Protein AF-A0A0H3JXG8-F1 (afdb_monomer_lite)

Secondary structure (DSSP, 8-state):
-HHHHHHHHHT---------GGGGG----EEEEETTEEEEEEEEHHHHHHHHHHHHHHHHTTTSTTTTT---HHIIIIIHHHHHHHHHHSS-BTTB-HHHHHHHHHHHHHS--PPTTS-----------S---------------

pLDDT: mean 72.8, std 10.94, range [48.81, 91.0]

Structure (mmCIF, N/CA/C/O backbone):
data_AF-A0A0H3JXG8-F1
#
_entry.id   AF-A0A0H3JXG8-F1
#
loop_
_atom_site.group_PDB
_atom_site.id
_atom_site.type_symbol
_atom_site.label_atom_id
_atom_site.label_alt_id
_atom_site.label_comp_id
_atom_site.label_asym_id
_atom_site.label_entity_id
_atom_site.label_seq_id
_atom_site.pdbx_PDB_ins_code
_atom_site.Cartn_x
_atom_site.Cartn_y
_atom_site.Cartn_z
_atom_site.occupancy
_atom_site.B_iso_or_equiv
_atom_site.auth_seq_id
_atom_site.auth_comp_id
_atom_site.auth_asym_id
_atom_site.auth_atom_id
_atom_site.pdbx_PDB_model_num
ATOM 1 N N . MET A 1 1 ? -12.537 29.861 50.019 1.00 61.34 1 MET A N 1
ATOM 2 C CA . MET A 1 1 ? -12.163 28.582 49.365 1.00 61.34 1 MET A CA 1
ATOM 3 C C . MET A 1 1 ? -12.744 28.440 47.953 1.00 61.34 1 MET A C 1
ATOM 5 O O . MET A 1 1 ? -11.987 28.171 47.033 1.00 61.34 1 MET A O 1
ATOM 9 N N . ILE A 1 2 ? -14.046 28.687 47.745 1.00 70.44 2 ILE A N 1
ATOM 10 C CA . ILE A 1 2 ? -14.708 28.584 46.423 1.00 70.44 2 ILE A CA 1
ATOM 11 C C . ILE A 1 2 ? -14.165 29.603 45.404 1.00 70.44 2 ILE A C 1
ATOM 13 O O . ILE A 1 2 ? -13.910 29.253 44.258 1.00 70.44 2 ILE A O 1
ATOM 17 N N . VAL A 1 3 ? -13.894 30.841 45.830 1.00 70.69 3 VAL A N 1
ATOM 18 C CA . VAL A 1 3 ? -13.321 31.890 44.961 1.00 70.69 3 VAL A CA 1
ATOM 19 C C . VAL A 1 3 ? -11.897 31.546 44.506 1.00 70.69 3 VAL A C 1
ATOM 21 O O . VAL A 1 3 ? -11.563 31.740 43.344 1.00 70.69 3 VAL A O 1
ATOM 24 N N . LEU A 1 4 ? -11.084 30.940 45.381 1.00 67.69 4 LEU A N 1
ATOM 25 C CA . LEU A 1 4 ? -9.741 30.454 45.040 1.00 67.69 4 LEU A CA 1
ATOM 26 C C . LEU A 1 4 ? -9.805 29.296 44.032 1.00 67.69 4 LEU A C 1
ATOM 28 O O . LEU A 1 4 ? -9.002 29.228 43.108 1.00 67.69 4 LEU A O 1
ATOM 32 N N . PHE A 1 5 ? -10.799 28.414 44.171 1.00 65.62 5 PHE A N 1
ATOM 33 C CA . PHE A 1 5 ? -11.031 27.312 43.240 1.00 65.62 5 PHE A CA 1
ATOM 34 C C . PHE A 1 5 ? -11.514 27.802 41.863 1.00 65.62 5 PHE A C 1
ATOM 36 O O . PHE A 1 5 ? -11.081 27.287 40.834 1.00 65.62 5 PHE A O 1
ATOM 43 N N . LEU A 1 6 ? -12.358 28.839 41.823 1.00 65.56 6 LEU A N 1
ATOM 44 C CA . LEU A 1 6 ? -12.782 29.486 40.577 1.00 65.56 6 LEU A CA 1
ATOM 45 C C . LEU A 1 6 ? -11.635 30.263 39.909 1.00 65.56 6 LEU A C 1
ATOM 47 O O . LEU A 1 6 ? -11.508 30.212 38.686 1.00 65.56 6 LEU A O 1
ATOM 51 N N . PHE A 1 7 ? -10.762 30.903 40.692 1.00 64.69 7 PHE A N 1
ATOM 52 C CA . PHE A 1 7 ? -9.556 31.578 40.200 1.00 64.69 7 PHE A CA 1
ATOM 53 C C . PHE A 1 7 ? -8.534 30.585 39.619 1.00 64.69 7 PHE A C 1
ATOM 55 O O . PHE A 1 7 ? -8.048 30.778 38.506 1.00 64.69 7 PHE A O 1
ATOM 62 N N . LEU A 1 8 ? -8.296 29.457 40.298 1.00 63.09 8 LEU A N 1
ATOM 63 C CA . LEU A 1 8 ? -7.461 28.362 39.780 1.00 63.09 8 LEU A CA 1
ATOM 64 C C . LEU A 1 8 ? -8.058 27.697 38.530 1.00 63.09 8 LEU A C 1
ATOM 66 O O . LEU A 1 8 ? -7.321 27.210 37.675 1.00 63.09 8 LEU A O 1
ATOM 70 N N . ARG A 1 9 ? -9.389 27.689 38.388 1.00 60.94 9 ARG A N 1
ATOM 71 C CA . ARG A 1 9 ? -10.067 27.178 37.188 1.00 60.94 9 ARG A CA 1
ATOM 72 C C . ARG A 1 9 ? -9.957 28.139 35.997 1.00 60.94 9 ARG A C 1
ATOM 74 O O . ARG A 1 9 ? -9.871 27.665 34.867 1.00 60.94 9 ARG A O 1
ATOM 81 N N . LYS A 1 10 ? -9.930 29.455 36.236 1.00 55.66 10 LYS A N 1
ATOM 82 C CA . LYS A 1 10 ? -9.810 30.500 35.201 1.00 55.66 10 LYS A CA 1
ATOM 83 C C . LYS A 1 10 ? -8.439 30.495 34.504 1.00 55.66 10 LYS A C 1
ATOM 85 O O . LYS A 1 10 ? -8.352 30.920 33.366 1.00 55.66 10 LYS A O 1
ATOM 90 N N . GLY A 1 11 ? -7.393 29.972 35.148 1.00 55.03 11 GLY A N 1
ATOM 91 C CA . GLY A 1 11 ? -6.043 29.871 34.572 1.00 55.03 11 GLY A CA 1
ATOM 92 C C . GLY A 1 11 ? -5.801 28.666 33.653 1.00 55.03 11 GLY A C 1
ATOM 93 O O . GLY A 1 11 ? -4.700 28.525 33.125 1.00 55.03 11 GLY A O 1
ATOM 94 N N . ARG A 1 12 ? -6.789 27.783 33.446 1.00 53.19 12 ARG A N 1
ATOM 95 C CA . ARG A 1 12 ? -6.689 26.677 32.477 1.00 53.19 12 ARG A CA 1
ATOM 96 C C . ARG A 1 12 ? -7.159 27.147 31.100 1.00 53.19 12 ARG A C 1
ATOM 98 O O . ARG A 1 12 ? -8.090 26.586 30.535 1.00 53.19 12 ARG A O 1
ATOM 105 N N . GLU A 1 13 ? -6.537 28.214 30.617 1.00 59.56 13 GLU A N 1
ATOM 106 C CA . GLU A 1 13 ? -6.704 28.693 29.250 1.00 59.56 13 GLU A CA 1
ATOM 107 C C . GLU A 1 13 ? -6.212 27.614 28.279 1.00 59.56 13 GLU A C 1
ATOM 109 O O . GLU A 1 13 ? -5.178 26.964 28.477 1.00 59.56 13 GLU A O 1
ATOM 114 N N . ASP A 1 14 ? -7.021 27.388 27.257 1.00 65.12 14 ASP A N 1
ATOM 115 C CA . ASP A 1 14 ? -6.919 26.286 26.322 1.00 65.12 14 ASP A CA 1
ATOM 116 C C . ASP A 1 14 ? -5.561 26.281 25.611 1.00 65.12 14 ASP A C 1
ATOM 118 O O . ASP A 1 14 ? -5.199 27.227 24.907 1.00 65.12 14 ASP A O 1
ATOM 122 N N . MET A 1 15 ? -4.805 25.185 25.737 1.00 66.12 15 MET A N 1
ATOM 123 C CA . MET A 1 15 ? -3.636 24.941 24.892 1.00 66.12 15 MET A CA 1
ATOM 124 C C . MET A 1 15 ? -4.074 24.940 23.422 1.00 66.12 15 MET A C 1
ATOM 126 O O . MET A 1 15 ? -4.538 23.922 22.894 1.00 66.12 15 MET A O 1
ATOM 130 N N . LYS A 1 16 ? -3.906 26.074 22.737 1.00 66.06 16 LYS A N 1
ATOM 131 C CA . LYS A 1 16 ? -4.122 26.184 21.294 1.00 66.06 16 LYS A CA 1
ATOM 132 C C . LYS A 1 16 ? -3.093 25.297 20.600 1.00 66.06 16 LYS A C 1
ATOM 134 O O . LYS A 1 16 ? -1.928 25.661 20.461 1.00 66.06 16 LYS A O 1
ATOM 139 N N . LYS A 1 17 ? -3.515 24.098 20.191 1.00 65.94 17 LYS A N 1
ATOM 140 C CA . LYS A 1 17 ? -2.686 23.183 19.399 1.00 65.94 17 LYS A CA 1
ATOM 141 C C . LYS A 1 17 ? -2.306 23.879 18.094 1.00 65.94 17 LYS A C 1
ATOM 143 O O . LYS A 1 17 ? -3.129 23.985 17.186 1.00 65.94 17 LYS A O 1
ATOM 148 N N . ILE A 1 18 ? -1.060 24.331 17.994 1.00 71.38 18 ILE A N 1
ATOM 149 C CA . ILE A 1 18 ? -0.486 24.800 16.734 1.00 71.38 18 ILE A CA 1
ATOM 150 C C . ILE A 1 18 ? -0.506 23.605 15.779 1.00 71.38 18 ILE A C 1
ATOM 152 O O . ILE A 1 18 ? 0.069 22.553 16.075 1.00 71.38 18 ILE A O 1
ATOM 156 N N . ARG A 1 19 ? -1.221 23.724 14.654 1.00 68.62 19 ARG A N 1
ATOM 157 C CA . ARG A 1 19 ? -1.237 22.665 13.642 1.00 68.62 19 ARG A CA 1
ATOM 158 C C . ARG A 1 19 ? 0.163 22.561 13.046 1.00 68.62 19 ARG A C 1
ATOM 160 O O . ARG A 1 19 ? 0.619 23.456 12.346 1.00 68.62 19 ARG A O 1
ATOM 167 N N . SER A 1 20 ? 0.854 21.470 13.357 1.00 64.19 20 SER A N 1
ATOM 168 C CA . SER A 1 20 ? 2.149 21.158 12.768 1.00 64.19 20 SER A CA 1
ATOM 169 C C . SER A 1 20 ? 1.928 20.696 11.326 1.00 64.19 20 SER A C 1
ATOM 171 O O . SER A 1 20 ? 1.452 19.589 11.077 1.00 64.19 20 SER A O 1
ATOM 173 N N . TYR A 1 21 ? 2.236 21.567 10.366 1.00 60.84 21 TYR A N 1
ATOM 174 C CA . TYR A 1 21 ? 2.114 21.287 8.931 1.00 60.84 21 TYR A CA 1
ATOM 175 C C . TYR A 1 21 ? 3.318 20.518 8.361 1.00 60.84 21 TYR A C 1
ATOM 177 O O . TYR A 1 21 ? 3.473 20.404 7.148 1.00 60.84 21 TYR A O 1
ATOM 185 N N . THR A 1 22 ? 4.158 19.929 9.216 1.00 63.91 22 THR A N 1
ATOM 186 C CA . THR A 1 22 ? 5.355 19.165 8.825 1.00 63.91 22 THR A CA 1
ATOM 187 C C . THR A 1 22 ? 5.033 17.986 7.892 1.00 63.91 22 THR A C 1
ATOM 189 O O . THR A 1 22 ? 5.882 17.553 7.121 1.00 63.91 22 THR A O 1
ATOM 192 N N . SER A 1 23 ? 3.781 17.511 7.881 1.00 59.41 23 SER A N 1
ATOM 193 C CA . SER A 1 23 ? 3.284 16.502 6.934 1.00 59.41 23 SER A CA 1
ATOM 194 C C . SER A 1 23 ? 3.323 16.945 5.463 1.00 59.41 23 SER A C 1
ATOM 196 O O . SER A 1 23 ? 3.361 16.074 4.596 1.00 59.41 23 SER A O 1
ATOM 198 N N . ILE A 1 24 ? 3.299 18.249 5.165 1.00 63.44 24 ILE A N 1
ATOM 199 C CA . ILE A 1 24 ? 3.316 18.773 3.785 1.00 63.44 24 ILE A CA 1
ATOM 200 C C . ILE A 1 24 ? 4.674 18.501 3.121 1.00 63.44 24 ILE A C 1
ATOM 202 O O . ILE A 1 24 ? 4.742 18.207 1.933 1.00 63.44 24 ILE A O 1
ATOM 206 N N . TRP A 1 25 ? 5.748 18.493 3.914 1.00 56.66 25 TRP A N 1
ATOM 207 C CA . TRP A 1 25 ? 7.117 18.231 3.461 1.00 56.66 25 TRP A CA 1
ATOM 208 C C . TRP A 1 25 ? 7.479 16.739 3.431 1.00 56.66 25 TRP A C 1
ATOM 210 O O . TRP A 1 25 ? 8.607 16.377 3.100 1.00 56.66 25 TRP A O 1
ATOM 220 N N . SER A 1 26 ? 6.533 15.847 3.752 1.00 65.00 26 SER A N 1
ATOM 221 C CA . SER A 1 26 ? 6.717 14.394 3.651 1.00 65.00 26 SER A CA 1
ATOM 222 C C . SER A 1 26 ? 6.570 13.932 2.196 1.00 65.00 26 SER A C 1
ATOM 224 O O . SER A 1 26 ? 5.621 13.224 1.837 1.00 65.00 26 SER A O 1
ATOM 226 N N . VAL A 1 27 ? 7.520 14.355 1.361 1.00 65.50 27 VAL A N 1
ATOM 227 C CA . VAL A 1 27 ? 7.648 13.921 -0.032 1.00 65.50 27 VAL A CA 1
ATOM 228 C C . VAL A 1 27 ? 8.119 12.468 -0.045 1.00 65.50 27 VAL A C 1
ATOM 230 O O . VAL A 1 27 ? 9.048 12.093 0.676 1.00 65.50 27 VAL A O 1
ATOM 233 N N . GLU A 1 28 ? 7.450 11.630 -0.833 1.00 67.62 28 GLU A N 1
ATOM 234 C CA . GLU A 1 28 ? 7.881 10.247 -1.024 1.00 67.62 28 GLU A CA 1
ATOM 235 C C . GLU A 1 28 ? 9.250 10.228 -1.706 1.00 67.62 28 GLU A C 1
ATOM 237 O O . GLU A 1 28 ? 9.505 10.980 -2.645 1.00 67.62 28 GLU A O 1
ATOM 242 N N . LYS A 1 29 ? 10.162 9.391 -1.206 1.00 70.56 29 LYS A N 1
ATOM 243 C CA . LYS A 1 29 ? 11.492 9.265 -1.799 1.00 70.56 29 LYS A CA 1
ATOM 244 C C . LYS A 1 29 ? 11.355 8.603 -3.170 1.00 70.56 29 LYS A C 1
ATOM 246 O O . LYS A 1 29 ? 10.916 7.456 -3.281 1.00 70.56 29 LYS A O 1
ATOM 251 N N . VAL A 1 30 ? 11.715 9.367 -4.194 1.00 76.38 30 VAL A N 1
ATOM 252 C CA . VAL A 1 30 ? 11.770 8.936 -5.589 1.00 76.38 30 VAL A CA 1
ATOM 253 C C . VAL A 1 30 ? 13.217 8.610 -5.923 1.00 76.38 30 VAL A C 1
ATOM 255 O O . VAL A 1 30 ? 14.112 9.400 -5.619 1.00 76.38 30 VAL A O 1
ATOM 258 N N . ILE A 1 31 ? 13.444 7.441 -6.510 1.00 78.62 31 ILE A N 1
ATOM 259 C CA . ILE A 1 31 ? 14.766 6.986 -6.929 1.00 78.62 31 ILE A CA 1
ATOM 260 C C . ILE A 1 31 ? 14.855 7.182 -8.442 1.00 78.62 31 ILE A C 1
ATOM 262 O O . ILE A 1 31 ? 14.077 6.604 -9.200 1.00 78.62 31 ILE A O 1
ATOM 266 N N . TYR A 1 32 ? 15.793 8.030 -8.864 1.00 73.38 32 TYR A N 1
ATOM 267 C CA . TYR A 1 32 ? 16.054 8.340 -10.275 1.00 73.38 32 TYR A CA 1
ATOM 268 C C . TYR A 1 32 ? 17.196 7.494 -10.854 1.00 73.38 32 TYR A C 1
ATOM 270 O O . TYR A 1 32 ? 17.249 7.259 -12.058 1.00 73.38 32 TYR A O 1
ATOM 278 N N . ALA A 1 33 ? 18.091 7.009 -9.990 1.00 76.31 33 ALA A N 1
ATOM 279 C CA . ALA A 1 33 ? 19.199 6.149 -10.365 1.00 76.31 33 ALA A CA 1
ATOM 280 C C . ALA A 1 33 ? 19.479 5.121 -9.268 1.00 76.31 33 ALA A C 1
ATOM 282 O O . ALA A 1 33 ? 19.370 5.425 -8.076 1.00 76.31 33 ALA A O 1
ATOM 283 N N . ILE A 1 34 ? 19.845 3.909 -9.679 1.00 75.38 34 ILE A N 1
ATOM 284 C CA . ILE A 1 34 ? 20.389 2.886 -8.785 1.00 75.38 34 ILE A CA 1
ATOM 285 C C . ILE A 1 34 ? 21.871 2.771 -9.127 1.00 75.38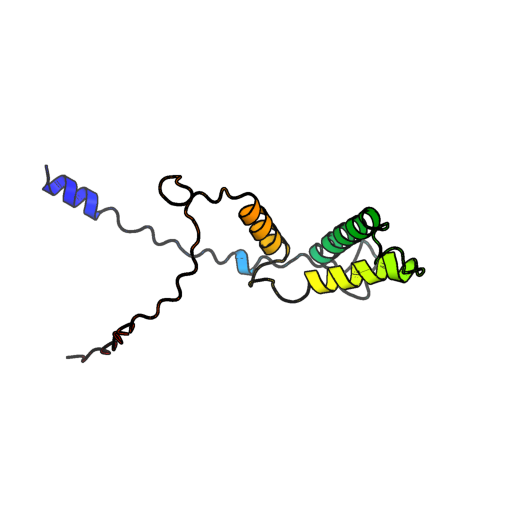 34 ILE A C 1
ATOM 287 O O . ILE A 1 34 ? 22.225 2.284 -10.200 1.00 75.38 34 ILE A O 1
ATOM 291 N N . ASN A 1 35 ? 22.727 3.229 -8.213 1.00 73.56 35 ASN A N 1
ATOM 292 C CA . ASN A 1 35 ? 24.170 3.367 -8.421 1.00 73.56 35 ASN A CA 1
ATOM 293 C C . ASN A 1 35 ? 24.485 4.274 -9.631 1.00 73.56 35 ASN A C 1
ATOM 295 O O . ASN A 1 35 ? 24.401 5.489 -9.492 1.00 73.56 35 ASN A O 1
ATOM 299 N N . ASP A 1 36 ? 24.775 3.690 -10.798 1.00 74.75 36 ASP A N 1
ATOM 300 C CA . ASP A 1 36 ? 25.124 4.377 -12.056 1.00 74.75 36 ASP A CA 1
ATOM 301 C C . ASP A 1 36 ? 24.036 4.240 -13.145 1.00 74.75 36 ASP A C 1
ATOM 303 O O . ASP A 1 36 ? 24.078 4.894 -14.185 1.00 74.75 36 ASP A O 1
ATOM 307 N N . LEU A 1 37 ? 23.026 3.389 -12.923 1.00 74.25 37 LEU A N 1
ATOM 308 C CA . LEU A 1 37 ? 21.945 3.175 -13.884 1.00 74.25 37 LEU A CA 1
ATOM 309 C C . LEU A 1 37 ? 20.859 4.230 -13.685 1.00 74.25 37 LEU A C 1
ATOM 311 O O . LEU A 1 37 ? 20.105 4.174 -12.710 1.00 74.25 37 LEU A O 1
ATOM 315 N N . GLN A 1 38 ? 20.763 5.173 -14.623 1.00 76.75 38 GLN A N 1
ATOM 316 C CA . GLN A 1 38 ? 19.632 6.094 -14.717 1.00 76.75 38 GLN A CA 1
ATOM 317 C C . GLN A 1 38 ? 18.410 5.334 -15.233 1.00 76.75 38 GLN A C 1
ATOM 319 O O . GLN A 1 38 ? 18.437 4.769 -16.329 1.00 76.75 38 GLN A O 1
ATOM 324 N N . LEU A 1 39 ? 17.338 5.292 -14.440 1.00 75.19 39 LEU A N 1
ATOM 325 C CA . LEU A 1 39 ? 16.108 4.657 -14.897 1.00 75.19 39 LEU A CA 1
ATOM 326 C C . LEU A 1 39 ? 15.401 5.597 -15.887 1.00 75.19 39 LEU A C 1
ATOM 328 O O . LEU A 1 39 ? 15.282 6.791 -15.608 1.00 75.19 39 LEU A O 1
ATOM 332 N N . PRO A 1 40 ? 14.861 5.076 -17.006 1.00 76.94 40 PRO A N 1
ATOM 333 C CA . PRO A 1 40 ? 14.127 5.882 -17.986 1.00 76.94 40 PRO A CA 1
ATOM 334 C C . PRO A 1 40 ? 12.868 6.531 -17.392 1.00 76.94 40 PRO A C 1
ATOM 336 O O . PRO A 1 40 ? 12.355 7.504 -17.938 1.00 76.94 40 PRO A O 1
ATOM 339 N N . PHE A 1 41 ? 12.385 6.011 -16.258 1.00 79.06 41 PHE A N 1
ATOM 340 C CA . PHE A 1 41 ? 11.282 6.574 -15.496 1.00 79.06 41 PHE A CA 1
ATOM 341 C C . PHE A 1 41 ? 11.610 6.570 -13.998 1.00 79.06 41 PHE A C 1
ATOM 343 O O . PHE A 1 41 ? 12.139 5.576 -13.493 1.00 79.06 41 PHE A O 1
ATOM 350 N N . PRO A 1 42 ? 11.268 7.639 -13.265 1.00 76.12 42 PRO A N 1
ATOM 351 C CA . PRO A 1 42 ? 11.437 7.680 -11.820 1.00 76.12 42 PRO A CA 1
ATOM 352 C C . PRO A 1 42 ? 10.520 6.668 -11.129 1.00 76.12 42 PRO A C 1
ATOM 354 O O . PRO A 1 42 ? 9.309 6.667 -11.353 1.00 76.12 42 PRO A O 1
ATOM 357 N N . ILE A 1 43 ? 11.081 5.843 -10.244 1.00 80.06 43 ILE A N 1
ATOM 358 C CA . ILE A 1 43 ? 10.314 4.876 -9.448 1.00 80.06 43 ILE A CA 1
ATOM 359 C C . ILE A 1 43 ? 10.300 5.319 -7.982 1.00 80.06 43 ILE A C 1
ATOM 361 O O . ILE A 1 43 ? 11.322 5.699 -7.408 1.00 80.06 43 ILE A O 1
ATOM 365 N N . THR A 1 44 ? 9.127 5.270 -7.349 1.00 83.12 44 THR A N 1
ATOM 366 C CA . THR A 1 44 ? 8.977 5.581 -5.920 1.00 83.12 44 THR A CA 1
ATOM 367 C C . THR A 1 44 ? 9.195 4.341 -5.052 1.00 83.12 44 THR A C 1
ATOM 369 O O . THR A 1 44 ? 8.878 3.215 -5.447 1.00 83.12 44 THR A O 1
ATOM 372 N N . PHE A 1 45 ? 9.691 4.528 -3.825 1.00 81.88 45 PHE A N 1
ATOM 373 C CA . PHE A 1 45 ? 9.853 3.421 -2.868 1.00 81.88 45 PHE A CA 1
ATOM 374 C C . PHE A 1 45 ? 8.521 2.706 -2.565 1.00 81.88 45 PHE A C 1
ATOM 376 O O . PHE A 1 45 ? 8.458 1.481 -2.425 1.00 81.88 45 PHE A O 1
ATOM 383 N N . THR A 1 46 ? 7.433 3.474 -2.526 1.00 80.75 46 THR A N 1
ATOM 384 C CA . THR A 1 46 ? 6.072 2.977 -2.326 1.00 80.75 46 THR A CA 1
ATOM 385 C C . THR A 1 46 ? 5.642 2.062 -3.475 1.00 80.75 46 THR A C 1
ATOM 387 O O . THR A 1 46 ? 5.134 0.971 -3.227 1.00 80.75 46 THR A O 1
ATOM 390 N N . GLN A 1 47 ? 5.902 2.457 -4.726 1.00 83.06 47 GLN A N 1
ATOM 391 C CA . GLN A 1 47 ? 5.577 1.664 -5.914 1.00 83.06 47 GLN A CA 1
ATOM 392 C C . GLN A 1 47 ? 6.337 0.331 -5.941 1.00 83.06 47 GLN A C 1
ATOM 394 O O . GLN A 1 47 ? 5.729 -0.703 -6.211 1.00 83.06 47 GLN A O 1
ATOM 399 N N . MET A 1 48 ? 7.626 0.326 -5.579 1.00 86.50 48 MET A N 1
ATOM 400 C CA . MET A 1 48 ? 8.399 -0.921 -5.456 1.00 86.50 48 MET A CA 1
ATOM 401 C C . MET A 1 48 ? 7.829 -1.845 -4.378 1.00 86.50 48 MET A C 1
ATOM 403 O O . MET A 1 48 ? 7.685 -3.046 -4.596 1.00 86.50 48 MET A O 1
ATOM 407 N N . THR A 1 49 ? 7.461 -1.285 -3.223 1.00 88.06 49 THR A N 1
ATOM 408 C CA . THR A 1 49 ? 6.890 -2.064 -2.117 1.00 88.06 49 THR A CA 1
ATOM 409 C C . THR A 1 49 ? 5.576 -2.724 -2.534 1.00 88.06 49 THR A C 1
ATOM 411 O O . THR A 1 49 ? 5.403 -3.928 -2.352 1.00 88.06 49 THR A O 1
ATOM 414 N N . TRP A 1 50 ? 4.663 -1.969 -3.151 1.00 87.06 50 TRP A N 1
ATOM 415 C CA . TRP A 1 50 ? 3.404 -2.524 -3.651 1.00 87.06 50 TRP A CA 1
ATOM 416 C C . TRP A 1 50 ? 3.614 -3.551 -4.764 1.00 87.06 50 TRP A C 1
ATOM 418 O O . TRP A 1 50 ? 2.831 -4.496 -4.868 1.00 87.06 50 TRP A O 1
ATOM 428 N N . PHE A 1 51 ? 4.666 -3.408 -5.574 1.00 90.56 51 PHE A N 1
ATOM 429 C CA . PHE A 1 51 ? 5.009 -4.380 -6.613 1.00 90.56 51 PHE A CA 1
ATOM 430 C C . PHE A 1 51 ? 5.404 -5.718 -6.005 1.00 90.56 51 PHE A C 1
ATOM 432 O O . PHE A 1 51 ? 4.835 -6.745 -6.362 1.00 90.56 51 PHE A O 1
ATOM 439 N N . ILE A 1 52 ? 6.283 -5.700 -5.007 1.00 90.81 52 ILE A N 1
ATOM 440 C CA . ILE A 1 52 ? 6.700 -6.910 -4.293 1.00 90.81 52 ILE A CA 1
ATOM 441 C C . ILE A 1 52 ? 5.503 -7.564 -3.586 1.00 90.81 52 ILE A C 1
ATOM 443 O O . ILE A 1 52 ? 5.301 -8.773 -3.701 1.00 90.81 52 ILE A O 1
ATOM 447 N N . VAL A 1 53 ? 4.674 -6.772 -2.895 1.00 90.25 53 VAL A N 1
ATOM 448 C CA . VAL A 1 53 ? 3.484 -7.275 -2.188 1.00 90.25 53 VAL A CA 1
ATOM 449 C C . VAL A 1 53 ? 2.482 -7.902 -3.160 1.00 90.25 53 VAL A C 1
ATOM 451 O O . VAL A 1 53 ? 2.008 -9.009 -2.921 1.00 90.25 53 VAL A O 1
ATOM 454 N N . SER A 1 54 ? 2.163 -7.226 -4.265 1.00 88.94 54 SER A N 1
ATOM 455 C CA . SER A 1 54 ? 1.215 -7.749 -5.258 1.00 88.94 54 SER A CA 1
ATOM 456 C C . SER A 1 54 ? 1.750 -8.984 -5.984 1.00 88.94 54 SER A C 1
ATOM 458 O O . SER A 1 54 ? 0.986 -9.918 -6.217 1.00 88.94 54 SER A O 1
ATOM 460 N N . LEU A 1 55 ? 3.053 -9.051 -6.264 1.00 90.44 55 LEU A N 1
ATOM 461 C CA . LEU A 1 55 ? 3.694 -10.238 -6.828 1.00 90.44 55 LEU A CA 1
ATOM 462 C C . LEU A 1 55 ? 3.582 -11.428 -5.863 1.00 90.44 55 LEU A C 1
ATOM 464 O O . LEU A 1 55 ? 3.163 -12.511 -6.272 1.00 90.44 55 LEU A O 1
ATOM 468 N N . PHE A 1 56 ? 3.864 -11.219 -4.574 1.00 91.00 56 PHE A N 1
ATOM 469 C CA . PHE A 1 56 ? 3.706 -12.257 -3.552 1.00 91.00 56 PHE A CA 1
ATOM 470 C C . PHE A 1 56 ? 2.258 -12.768 -3.466 1.00 91.00 56 PHE A C 1
ATOM 472 O O . PHE A 1 56 ? 2.025 -13.975 -3.410 1.00 91.00 56 PHE A O 1
ATOM 479 N N . VAL A 1 57 ? 1.279 -11.861 -3.534 1.00 88.19 57 VAL A N 1
ATOM 480 C CA . VAL A 1 57 ? -0.155 -12.197 -3.572 1.00 88.19 57 VAL A CA 1
ATOM 481 C C . VAL A 1 57 ? -0.494 -13.034 -4.811 1.00 88.19 57 VAL A C 1
ATOM 483 O O . VAL A 1 57 ? -1.153 -14.062 -4.682 1.00 88.19 57 VAL A O 1
ATOM 486 N N . VAL A 1 58 ? -0.019 -12.660 -6.003 1.00 86.94 58 VAL A N 1
ATOM 487 C CA . VAL A 1 58 ? -0.277 -13.421 -7.242 1.00 86.94 58 VAL A CA 1
ATOM 488 C C . VAL A 1 58 ? 0.331 -14.825 -7.190 1.00 86.94 58 VAL A C 1
ATOM 490 O O . VAL A 1 58 ? -0.289 -15.767 -7.681 1.00 86.94 58 VAL A O 1
ATOM 493 N N . ILE A 1 59 ? 1.508 -14.991 -6.576 1.00 85.50 59 ILE A N 1
ATOM 494 C CA . ILE A 1 59 ? 2.108 -16.316 -6.366 1.00 85.50 59 ILE A CA 1
ATOM 495 C C . ILE A 1 59 ? 1.251 -17.147 -5.401 1.00 85.50 59 ILE A C 1
ATOM 497 O O . ILE A 1 59 ? 0.923 -18.288 -5.720 1.00 85.50 59 ILE A O 1
ATOM 501 N N . LEU A 1 60 ? 0.843 -16.577 -4.260 1.00 86.62 60 LEU A N 1
ATOM 502 C CA . LEU A 1 60 ? 0.045 -17.278 -3.247 1.00 86.62 60 LEU A CA 1
ATOM 503 C C . LEU A 1 60 ? -1.331 -17.713 -3.783 1.00 86.62 60 LEU A C 1
ATOM 505 O O . LEU A 1 60 ? -1.783 -18.823 -3.516 1.00 86.62 60 LEU A O 1
ATOM 509 N N . PHE A 1 61 ? -1.988 -16.847 -4.556 1.00 82.75 61 PHE A N 1
ATOM 510 C CA . PHE A 1 61 ? -3.312 -17.093 -5.134 1.00 82.75 61 PHE A CA 1
ATOM 511 C C . PHE A 1 61 ? -3.263 -17.682 -6.552 1.00 82.75 61 PHE A C 1
ATOM 513 O O . PHE A 1 61 ? -4.294 -17.780 -7.218 1.00 82.75 61 PHE A O 1
ATOM 520 N N . GLY A 1 62 ? -2.085 -18.101 -7.024 1.00 76.12 62 GLY A N 1
ATOM 521 C CA . GLY A 1 62 ? -1.867 -18.547 -8.402 1.00 76.12 62 GLY A CA 1
ATOM 522 C C . GLY A 1 62 ? -2.677 -19.778 -8.826 1.00 76.12 62 GLY A C 1
ATOM 523 O O . GLY A 1 62 ? -2.812 -20.005 -10.031 1.00 76.12 62 GLY A O 1
ATOM 524 N N . SER A 1 63 ? -3.219 -20.524 -7.856 1.00 76.62 63 SER A N 1
ATOM 525 C CA . SER A 1 63 ? -4.069 -21.710 -8.023 1.00 76.62 63 SER A CA 1
ATOM 526 C C . SER A 1 63 ? -5.577 -21.418 -8.029 1.00 76.62 63 SER A C 1
ATOM 528 O O . SER A 1 63 ? -6.364 -22.331 -8.275 1.00 76.62 63 SER A O 1
ATOM 530 N N . LEU A 1 64 ? -6.013 -20.175 -7.776 1.00 77.69 64 LEU A N 1
ATOM 531 C CA . LEU A 1 64 ? -7.435 -19.831 -7.833 1.00 77.69 64 LEU A CA 1
ATOM 532 C C . LEU A 1 64 ? -7.930 -19.752 -9.295 1.00 77.69 64 LEU A C 1
ATOM 534 O O . LEU A 1 64 ? -7.226 -19.195 -10.149 1.00 77.69 64 LEU A O 1
ATOM 538 N N . PRO A 1 65 ? -9.149 -20.253 -9.593 1.00 65.38 65 PRO A N 1
ATOM 539 C CA . PRO A 1 65 ? -9.739 -20.265 -10.937 1.00 65.38 65 PRO A CA 1
ATOM 540 C C . PRO A 1 65 ? -10.323 -18.889 -11.316 1.00 65.38 65 PRO A C 1
ATOM 542 O O . PRO A 1 65 ? -11.534 -18.696 -11.348 1.00 65.38 65 PRO A O 1
ATOM 545 N N . PRO A 1 66 ? -9.475 -17.852 -11.360 1.00 67.31 66 PRO A N 1
ATOM 546 C CA . PRO A 1 66 ? -9.363 -16.941 -12.511 1.00 67.31 66 PRO A CA 1
ATOM 547 C C . PRO A 1 66 ? -7.898 -16.639 -12.901 1.00 67.31 66 PRO A C 1
ATOM 549 O O . PRO A 1 66 ? -7.630 -16.208 -14.017 1.00 67.31 66 PRO A O 1
ATOM 552 N N . LEU A 1 67 ? -6.939 -16.879 -11.997 1.00 70.00 67 LEU A N 1
ATOM 553 C CA . LEU A 1 67 ? -5.497 -16.665 -12.198 1.00 70.00 67 LEU A CA 1
ATOM 554 C C . LEU A 1 67 ? -4.819 -17.883 -12.836 1.00 70.00 67 LEU A C 1
ATOM 556 O O . LEU A 1 67 ? -3.771 -17.757 -13.470 1.00 70.00 67 LEU A O 1
ATOM 560 N N . SER A 1 68 ? -5.402 -19.071 -12.663 1.00 69.06 68 SER A N 1
ATOM 561 C CA . SER A 1 68 ? -4.903 -20.318 -13.253 1.00 69.06 68 SER A CA 1
ATOM 562 C C . SER A 1 68 ? -5.234 -20.478 -14.743 1.00 69.06 68 SER A C 1
ATOM 564 O O . SER A 1 68 ? -4.663 -21.353 -15.378 1.00 69.06 68 SER A O 1
ATOM 566 N N . LEU A 1 69 ? -6.142 -19.666 -15.294 1.00 76.12 69 LEU A N 1
ATOM 567 C CA . LEU A 1 69 ? -6.610 -19.762 -16.687 1.00 76.12 69 LEU A CA 1
ATOM 568 C C . LEU A 1 69 ? -5.782 -18.913 -17.667 1.00 76.12 69 LEU A C 1
ATOM 570 O O . LEU A 1 69 ? -6.037 -18.917 -18.865 1.00 76.12 69 LEU A O 1
ATOM 574 N N . ILE A 1 70 ? -4.824 -18.139 -17.153 1.00 77.25 70 ILE A N 1
ATOM 575 C CA . ILE A 1 70 ? -3.957 -17.269 -17.947 1.00 77.25 70 ILE A CA 1
ATOM 576 C C . ILE A 1 70 ? -2.623 -17.991 -18.151 1.00 77.25 70 ILE A C 1
ATOM 578 O O . ILE A 1 70 ? -1.796 -18.035 -17.240 1.00 77.25 70 ILE A O 1
ATOM 582 N N . ASP A 1 71 ? -2.416 -18.527 -19.356 1.00 71.94 71 ASP A N 1
ATOM 583 C CA . ASP A 1 71 ? -1.199 -19.264 -19.748 1.00 71.94 71 ASP A CA 1
ATOM 584 C C . ASP A 1 71 ? 0.038 -18.362 -19.925 1.00 71.94 71 ASP A C 1
ATOM 586 O O . ASP A 1 71 ? 1.179 -18.823 -19.955 1.00 71.94 71 ASP A O 1
ATOM 590 N N . GLY A 1 72 ? -0.156 -17.045 -20.025 1.00 75.94 72 GLY A N 1
ATOM 591 C CA . GLY A 1 72 ? 0.939 -16.093 -20.185 1.00 75.94 72 GLY A CA 1
ATOM 592 C C . GLY A 1 72 ? 1.685 -15.841 -18.875 1.00 75.94 72 GLY A C 1
ATOM 593 O O . GLY A 1 72 ? 1.236 -15.027 -18.073 1.00 75.94 72 GLY A O 1
ATOM 594 N N . ALA A 1 73 ? 2.864 -16.444 -18.684 1.00 75.50 73 ALA A N 1
ATOM 595 C CA . ALA A 1 73 ? 3.697 -16.223 -17.493 1.00 75.50 73 ALA A CA 1
ATOM 596 C C . ALA A 1 73 ? 4.090 -14.742 -17.301 1.00 75.50 73 ALA A C 1
ATOM 598 O O . ALA A 1 73 ? 3.959 -14.199 -16.204 1.00 75.50 73 ALA A O 1
ATOM 599 N N . LEU A 1 74 ? 4.494 -14.048 -18.372 1.00 78.50 74 LEU A N 1
ATOM 600 C CA . LEU A 1 74 ? 4.802 -12.611 -18.306 1.00 78.50 74 LEU A CA 1
ATOM 601 C C . LEU A 1 74 ? 3.560 -11.771 -17.983 1.00 78.50 74 LEU A C 1
ATOM 603 O O . LEU A 1 74 ? 3.607 -10.878 -17.143 1.00 78.50 74 LEU A O 1
ATOM 607 N N . LEU A 1 75 ? 2.415 -12.070 -18.595 1.00 80.69 75 LEU A N 1
ATOM 608 C CA . LEU A 1 75 ? 1.188 -11.320 -18.326 1.00 80.69 75 LEU A CA 1
ATOM 609 C C . LEU A 1 75 ? 0.680 -11.563 -16.895 1.00 80.69 75 LEU A C 1
ATOM 611 O O . LEU A 1 75 ? 0.225 -10.636 -16.228 1.00 80.69 75 LEU A O 1
ATOM 615 N N . LYS A 1 76 ? 0.819 -12.795 -16.402 1.00 78.94 76 LYS A N 1
ATOM 616 C CA . LYS A 1 76 ? 0.388 -13.209 -15.068 1.00 78.94 76 LYS A CA 1
ATOM 617 C C . LYS A 1 76 ? 1.243 -12.587 -13.967 1.00 78.94 76 LYS A C 1
ATOM 619 O O . LYS A 1 76 ? 0.693 -11.994 -13.046 1.00 78.94 76 LYS A O 1
ATOM 624 N N . TYR A 1 77 ? 2.568 -12.691 -14.057 1.00 81.56 77 TYR A N 1
ATOM 625 C CA . TYR A 1 77 ? 3.471 -12.264 -12.979 1.00 81.56 77 TYR A CA 1
ATOM 626 C C . TYR A 1 77 ? 3.987 -10.832 -13.114 1.00 81.56 77 TYR A C 1
ATOM 628 O O . TYR A 1 77 ? 4.424 -10.254 -12.126 1.00 81.56 77 TYR A O 1
ATOM 636 N N . LEU A 1 78 ? 3.940 -10.241 -14.306 1.00 85.25 78 LEU A N 1
ATOM 637 C CA . LEU A 1 78 ? 4.352 -8.854 -14.534 1.00 85.25 78 LEU A CA 1
ATOM 638 C C . LEU A 1 78 ? 3.128 -7.969 -14.772 1.00 85.25 78 LEU A C 1
ATOM 640 O O . LEU A 1 78 ? 2.970 -6.954 -14.102 1.00 85.25 78 LEU A O 1
ATOM 644 N N . GLY A 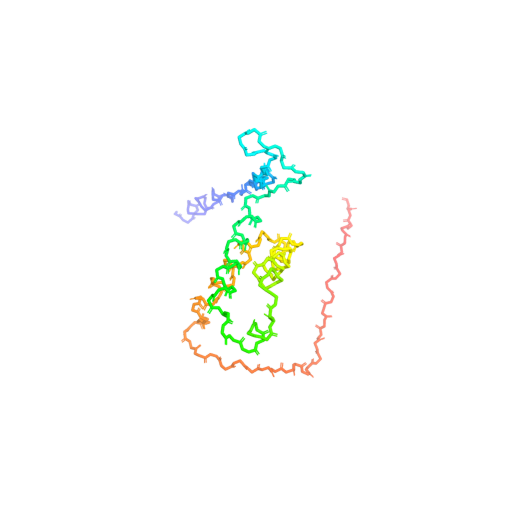1 79 ? 2.213 -8.387 -15.649 1.00 87.25 79 GLY A N 1
ATOM 645 C CA . GLY A 1 79 ? 1.014 -7.609 -15.978 1.00 87.25 79 GLY A CA 1
ATOM 646 C C . GLY A 1 79 ? 0.092 -7.376 -14.780 1.00 87.25 79 GLY A C 1
ATOM 647 O O . GLY A 1 79 ? -0.218 -6.228 -14.464 1.00 87.25 79 GLY A O 1
ATOM 648 N N . ILE A 1 80 ? -0.308 -8.437 -14.072 1.00 87.88 80 ILE A N 1
ATOM 649 C CA . ILE A 1 80 ? -1.232 -8.319 -12.930 1.00 87.88 80 ILE A CA 1
ATOM 650 C C . ILE A 1 80 ? -0.624 -7.465 -11.800 1.00 87.88 80 ILE A C 1
ATOM 652 O O . ILE A 1 80 ? -1.295 -6.526 -11.364 1.00 87.88 80 ILE A O 1
ATOM 656 N N . PRO A 1 81 ? 0.637 -7.678 -11.365 1.00 88.88 81 PRO A N 1
ATOM 657 C CA . PRO A 1 81 ? 1.282 -6.806 -10.381 1.00 88.88 81 PRO A CA 1
ATOM 658 C C . PRO A 1 81 ? 1.483 -5.362 -10.855 1.00 88.88 81 PRO A C 1
ATOM 660 O O . PRO A 1 81 ? 1.311 -4.444 -10.056 1.00 88.88 81 PRO A O 1
ATOM 663 N N . ILE A 1 82 ? 1.779 -5.108 -12.137 1.00 87.69 82 ILE A N 1
ATOM 664 C CA . ILE A 1 82 ? 1.880 -3.735 -12.672 1.00 87.69 82 ILE A CA 1
ATOM 665 C C . ILE A 1 82 ? 0.522 -3.025 -12.624 1.00 87.69 82 ILE A C 1
ATOM 667 O O . ILE A 1 82 ? 0.439 -1.870 -12.210 1.00 87.69 82 ILE A O 1
ATOM 671 N N . VAL A 1 83 ? -0.561 -3.705 -12.999 1.00 87.31 83 VAL A N 1
ATOM 672 C CA . VAL A 1 83 ? -1.908 -3.117 -12.949 1.00 87.31 83 VAL A CA 1
ATOM 673 C C . VAL A 1 83 ? -2.345 -2.882 -11.502 1.00 87.31 83 VAL A C 1
ATOM 675 O O . VAL A 1 83 ? -2.858 -1.810 -11.186 1.00 87.31 83 VAL A O 1
ATOM 678 N N . LEU A 1 84 ? -2.088 -3.833 -10.599 1.00 86.50 84 LEU A N 1
ATOM 679 C CA . LEU A 1 84 ? -2.384 -3.699 -9.167 1.00 86.50 84 LEU A CA 1
ATOM 680 C C . LEU A 1 84 ? -1.584 -2.579 -8.503 1.00 86.50 84 LEU A C 1
ATOM 682 O O . LEU A 1 84 ? -2.134 -1.824 -7.704 1.00 86.50 84 LEU A O 1
ATOM 686 N N . THR A 1 85 ? -0.300 -2.451 -8.828 1.00 88.00 85 THR A N 1
ATOM 687 C CA . THR A 1 85 ? 0.534 -1.354 -8.317 1.00 88.00 85 THR A CA 1
ATOM 688 C C . THR A 1 85 ? 0.111 -0.021 -8.881 1.00 88.00 85 THR A C 1
ATOM 690 O O . THR A 1 85 ? -0.023 0.927 -8.117 1.00 88.00 85 THR A O 1
ATOM 693 N N . GLY A 1 86 ? -0.175 0.047 -10.180 1.00 84.31 86 GLY A N 1
ATOM 694 C CA . GLY A 1 86 ? -0.751 1.224 -10.813 1.00 84.31 86 GLY A CA 1
ATOM 695 C C . GLY A 1 86 ? -2.060 1.635 -10.142 1.00 84.31 86 GLY A C 1
ATOM 696 O O . GLY A 1 86 ? -2.230 2.806 -9.832 1.00 84.31 86 GLY A O 1
ATOM 697 N N . PHE A 1 87 ? -2.943 0.683 -9.836 1.00 84.50 87 PHE A N 1
ATOM 698 C CA . PHE A 1 87 ? -4.186 0.933 -9.104 1.00 84.50 87 PHE A CA 1
ATOM 699 C C . PHE A 1 87 ? -3.933 1.425 -7.674 1.00 84.50 87 PHE A C 1
ATOM 701 O O . PHE A 1 87 ? -4.524 2.412 -7.250 1.00 84.50 87 PHE A O 1
ATOM 708 N N . MET A 1 88 ? -3.021 0.783 -6.942 1.00 79.00 88 MET A N 1
ATOM 709 C CA . MET A 1 88 ? -2.700 1.161 -5.564 1.00 79.00 88 MET A CA 1
ATOM 710 C C . MET A 1 88 ? -1.959 2.509 -5.481 1.00 79.00 88 MET A C 1
ATOM 712 O O . MET A 1 88 ? -2.028 3.191 -4.460 1.00 79.00 88 MET A O 1
ATOM 716 N N . CYS A 1 89 ? -1.259 2.899 -6.550 1.00 76.25 89 CYS A N 1
ATOM 717 C CA . CYS A 1 89 ? -0.548 4.170 -6.683 1.00 76.25 89 CYS A CA 1
ATOM 718 C C . CYS A 1 89 ? -1.375 5.273 -7.370 1.00 76.25 89 CYS A C 1
ATOM 720 O O . CYS A 1 89 ? -0.992 6.442 -7.304 1.00 76.25 89 CYS A O 1
ATOM 722 N N . GLN A 1 90 ? -2.503 4.948 -8.006 1.00 68.25 90 GLN A N 1
ATOM 723 C CA . GLN A 1 90 ? -3.437 5.938 -8.539 1.00 68.25 90 GLN A CA 1
ATOM 724 C C . GLN A 1 90 ? -4.233 6.577 -7.395 1.00 68.25 90 GLN A C 1
ATOM 726 O O . GLN A 1 90 ? -4.655 5.883 -6.483 1.00 68.25 90 GLN A O 1
ATOM 731 N N . LYS A 1 91 ? -4.405 7.909 -7.472 1.00 57.75 91 LYS A N 1
ATOM 732 C CA . LYS A 1 91 ? -5.286 8.798 -6.679 1.00 57.75 91 LYS A CA 1
ATOM 733 C C . LYS A 1 91 ? -5.533 8.371 -5.222 1.00 57.75 91 LYS A C 1
ATOM 735 O O . LYS A 1 91 ? -6.234 7.413 -4.943 1.00 57.75 91 LYS A O 1
ATOM 740 N N . THR A 1 92 ? -5.054 9.199 -4.292 1.00 59.75 92 THR A N 1
ATOM 741 C CA . THR A 1 92 ? -5.278 9.113 -2.836 1.00 59.75 92 THR A CA 1
ATOM 742 C C . THR A 1 92 ? -6.593 8.425 -2.443 1.00 59.75 92 THR A C 1
ATOM 744 O O . THR A 1 92 ? -7.666 9.027 -2.546 1.00 59.75 92 THR A O 1
ATOM 747 N N . PHE A 1 93 ? -6.510 7.189 -1.949 1.00 61.91 93 PHE A N 1
ATOM 748 C CA . PHE A 1 93 ? -7.644 6.492 -1.349 1.00 61.91 93 PHE A CA 1
ATOM 749 C C . PHE A 1 93 ? -8.088 7.263 -0.103 1.00 61.91 93 PHE A C 1
ATOM 751 O O . PHE A 1 93 ? -7.323 7.382 0.856 1.00 61.91 93 PHE A O 1
ATOM 758 N N . ASP A 1 94 ? -9.298 7.830 -0.130 1.00 63.38 94 ASP A N 1
ATOM 759 C CA . ASP A 1 94 ? -9.860 8.614 0.984 1.00 63.38 94 ASP A CA 1
ATOM 760 C C . ASP A 1 94 ? -8.958 9.799 1.415 1.00 63.38 94 ASP A C 1
ATOM 762 O O . ASP A 1 94 ? -8.806 10.109 2.598 1.00 63.38 94 ASP A O 1
ATOM 766 N N . GLY A 1 95 ? -8.259 10.420 0.452 1.00 71.56 95 GLY A N 1
ATOM 767 C CA . GLY A 1 95 ? -7.324 11.526 0.716 1.00 71.56 95 GLY A CA 1
ATOM 768 C C . GLY A 1 95 ? -6.059 11.123 1.492 1.00 71.56 95 GLY A C 1
ATOM 769 O O . GLY A 1 95 ? -5.297 11.988 1.924 1.00 71.56 95 GLY A O 1
ATOM 770 N N . LYS A 1 96 ? -5.818 9.819 1.685 1.00 71.06 96 LYS A N 1
ATOM 771 C CA . LYS A 1 96 ? -4.685 9.273 2.444 1.00 71.06 96 LYS A CA 1
ATOM 772 C C . LYS A 1 96 ? -3.686 8.591 1.515 1.00 71.06 96 LYS A C 1
ATOM 774 O O . LYS A 1 96 ? -4.011 8.157 0.410 1.00 71.06 96 LYS A O 1
ATOM 779 N N . LYS A 1 97 ? -2.449 8.448 2.003 1.00 77.56 97 LYS A N 1
ATOM 780 C CA . LYS A 1 97 ? -1.462 7.555 1.380 1.00 77.56 97 LYS A CA 1
ATOM 781 C C . LYS A 1 97 ? -2.023 6.118 1.378 1.00 77.56 97 LYS A C 1
ATOM 783 O O . LYS A 1 97 ? -2.658 5.746 2.370 1.00 77.56 97 LYS A O 1
ATOM 788 N N . PRO A 1 98 ? -1.754 5.288 0.355 1.00 76.38 98 PRO A N 1
ATOM 789 C CA . PRO A 1 98 ? -2.315 3.933 0.238 1.00 76.38 98 PRO A CA 1
ATOM 790 C C . PRO A 1 98 ? -2.076 3.063 1.482 1.00 76.38 98 PRO A C 1
ATOM 792 O O . PRO A 1 98 ? -2.971 2.376 1.967 1.00 76.38 98 PRO A O 1
ATOM 795 N N . TYR A 1 99 ? -0.890 3.179 2.088 1.00 78.31 99 TYR A N 1
ATOM 796 C CA . TYR A 1 99 ? -0.568 2.519 3.356 1.00 78.31 99 TYR A CA 1
ATOM 797 C C . TYR A 1 99 ? -1.450 2.997 4.524 1.00 78.31 99 TYR A C 1
ATOM 799 O O . TYR A 1 99 ? -1.896 2.199 5.346 1.00 78.31 99 TYR A O 1
ATOM 807 N N . GLY A 1 100 ? -1.735 4.300 4.598 1.00 80.44 100 GLY A N 1
ATOM 808 C CA . GLY A 1 100 ? -2.616 4.875 5.615 1.00 80.44 100 GLY A CA 1
ATOM 809 C C . GLY A 1 100 ? -4.063 4.414 5.458 1.00 80.44 100 GLY A C 1
ATOM 810 O O . GLY A 1 100 ? -4.733 4.145 6.458 1.00 80.44 100 GLY A O 1
ATOM 811 N N . PHE A 1 101 ? -4.521 4.260 4.215 1.00 82.12 101 PHE A N 1
ATOM 812 C CA . PHE A 1 101 ? -5.816 3.661 3.915 1.00 82.12 101 PHE A CA 1
ATOM 813 C C . PHE A 1 101 ? -5.868 2.195 4.366 1.00 82.12 101 PHE A C 1
ATOM 815 O O . PHE A 1 101 ? -6.748 1.838 5.152 1.00 82.12 101 PHE A O 1
ATOM 822 N N . LEU A 1 102 ? -4.880 1.375 3.993 1.00 83.31 102 LEU A N 1
ATOM 823 C CA . LEU A 1 102 ? -4.831 -0.033 4.399 1.00 83.31 102 LEU A CA 1
ATOM 824 C C . LEU A 1 102 ? -4.776 -0.190 5.926 1.00 83.31 102 LEU A C 1
ATOM 826 O O . LEU A 1 102 ? -5.535 -0.970 6.501 1.00 83.31 102 LEU A O 1
ATOM 830 N N . LYS A 1 103 ? -3.954 0.620 6.603 1.00 86.62 103 LYS A N 1
ATOM 831 C CA . LYS A 1 103 ? -3.913 0.680 8.070 1.00 86.62 103 LYS A CA 1
ATOM 832 C C . LYS A 1 103 ? -5.292 0.990 8.653 1.00 86.62 103 LYS A C 1
ATOM 834 O O . LYS A 1 103 ? -5.679 0.377 9.640 1.00 86.62 103 LYS A O 1
ATOM 839 N N . SER A 1 104 ? -6.041 1.922 8.061 1.00 85.38 104 SER A N 1
ATOM 840 C CA . SER A 1 104 ? -7.379 2.271 8.550 1.00 85.38 104 SER A CA 1
ATOM 841 C C . SER A 1 104 ? -8.377 1.119 8.416 1.00 85.38 104 SER A C 1
ATOM 843 O O . SER A 1 104 ? -9.150 0.899 9.347 1.00 85.38 104 SER A O 1
ATOM 845 N N . ILE A 1 105 ? -8.304 0.337 7.333 1.00 87.69 105 ILE A N 1
ATOM 846 C CA . ILE A 1 105 ? -9.129 -0.863 7.141 1.00 87.69 105 ILE A CA 1
ATOM 847 C C . ILE A 1 105 ? -8.779 -1.922 8.185 1.00 87.69 105 ILE A C 1
ATOM 849 O O . ILE A 1 105 ? -9.674 -2.439 8.847 1.00 87.69 105 ILE A O 1
ATOM 853 N N . ILE A 1 106 ? -7.489 -2.219 8.365 1.00 89.12 106 ILE A N 1
ATOM 854 C CA . ILE A 1 106 ? -7.032 -3.230 9.329 1.00 89.12 106 ILE A CA 1
ATOM 855 C C . ILE A 1 106 ? -7.430 -2.818 10.748 1.00 89.12 106 ILE A C 1
ATOM 857 O O . ILE A 1 106 ? -8.032 -3.605 11.475 1.00 89.12 106 ILE A O 1
ATOM 861 N N . THR A 1 107 ? -7.173 -1.564 11.129 1.00 89.25 107 THR A N 1
ATOM 862 C CA . THR A 1 107 ? -7.600 -1.035 12.427 1.00 89.25 107 THR A CA 1
ATOM 863 C C . THR A 1 107 ? -9.115 -1.107 12.577 1.00 89.25 107 THR A C 1
ATOM 865 O O . THR A 1 107 ? -9.588 -1.478 13.642 1.00 89.25 107 THR A O 1
ATOM 868 N N . TYR A 1 108 ? -9.893 -0.784 11.542 1.00 88.25 108 TYR A N 1
ATOM 869 C CA . TYR A 1 108 ? -11.352 -0.890 11.587 1.00 88.25 108 TYR A CA 1
ATOM 870 C C . TYR A 1 108 ? -11.837 -2.340 11.742 1.00 88.25 108 TYR A C 1
ATOM 872 O O . TYR A 1 108 ? -12.793 -2.579 12.479 1.00 88.25 108 TYR A O 1
ATOM 880 N N . ALA A 1 109 ? -11.182 -3.297 11.082 1.00 88.00 109 ALA A N 1
ATOM 881 C CA . ALA A 1 109 ? -11.512 -4.717 11.162 1.00 88.00 109 ALA A CA 1
ATOM 882 C C . ALA A 1 109 ? -11.177 -5.314 12.538 1.00 88.00 109 ALA A C 1
ATOM 884 O O . ALA A 1 109 ? -11.975 -6.072 13.084 1.00 88.00 109 ALA A O 1
ATOM 885 N N . LEU A 1 110 ? -10.029 -4.939 13.111 1.00 90.25 110 LEU A N 1
ATOM 886 C CA . LEU A 1 110 ? -9.580 -5.392 14.432 1.00 90.25 110 LEU A CA 1
ATOM 887 C C . LEU A 1 110 ? 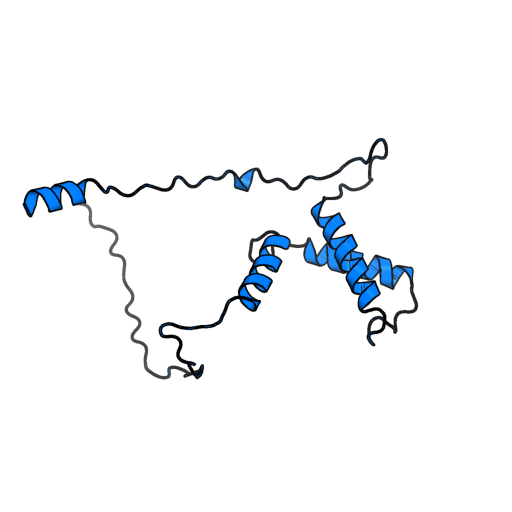-10.234 -4.622 15.587 1.00 90.25 110 LEU A C 1
ATOM 889 O O . LEU A 1 110 ? -10.193 -5.074 16.731 1.00 90.25 110 LEU A O 1
ATOM 893 N N . ARG A 1 111 ? -10.820 -3.448 15.320 1.00 84.75 111 ARG A N 1
ATOM 894 C CA . ARG A 1 111 ? -11.473 -2.643 16.351 1.00 84.75 111 ARG A CA 1
ATOM 895 C C . ARG A 1 111 ? -12.687 -3.405 16.890 1.00 84.75 111 ARG A C 1
ATOM 897 O O . ARG A 1 111 ? -13.613 -3.681 16.123 1.00 84.75 111 ARG A O 1
ATOM 904 N N . PRO A 1 112 ? -12.758 -3.664 18.208 1.00 79.19 112 PRO A N 1
ATOM 905 C CA . PRO A 1 112 ? -13.929 -4.288 18.795 1.00 79.19 112 PRO A CA 1
ATOM 906 C C . PRO A 1 112 ? -15.128 -3.351 18.615 1.00 79.19 112 PRO A C 1
ATOM 908 O O . PRO A 1 112 ? -15.120 -2.200 19.061 1.00 79.19 112 PRO A O 1
ATOM 911 N N . LYS A 1 113 ? -16.160 -3.833 17.918 1.00 73.50 113 LYS A N 1
ATOM 912 C CA . LYS A 1 113 ? -17.397 -3.087 17.651 1.00 73.50 113 LYS A CA 1
ATOM 913 C C . LYS A 1 113 ? -18.327 -3.161 18.864 1.00 73.50 113 LYS A C 1
ATOM 915 O O . LYS A 1 113 ? -19.424 -3.700 18.786 1.00 73.50 113 LYS A O 1
ATOM 920 N N . VAL A 1 114 ? -17.859 -2.637 19.994 1.00 67.75 114 VAL A N 1
ATOM 921 C CA . VAL A 1 114 ? -18.653 -2.455 21.214 1.00 67.75 114 VAL A CA 1
ATOM 922 C C . VAL A 1 114 ? -19.158 -1.016 21.274 1.00 67.75 114 VAL A C 1
ATOM 924 O O . VAL A 1 114 ? -18.384 -0.062 21.319 1.00 67.75 114 VAL A O 1
ATOM 927 N N . THR A 1 115 ? -20.475 -0.854 21.219 1.00 71.31 115 THR A N 1
ATOM 928 C CA . THR A 1 115 ? -21.170 0.419 21.457 1.00 71.31 115 THR A CA 1
ATOM 929 C C . THR A 1 115 ? -21.244 0.743 22.954 1.00 71.31 115 THR A C 1
ATOM 931 O O . THR A 1 115 ? -20.943 -0.105 23.798 1.00 71.31 115 THR A O 1
ATOM 934 N N . TYR A 1 116 ? -21.626 1.983 23.290 1.00 55.22 116 TYR A N 1
ATOM 935 C CA . TYR A 1 116 ? -21.764 2.464 24.671 1.00 55.22 116 TYR A CA 1
ATOM 936 C C . TYR A 1 116 ? -22.574 1.457 25.513 1.00 55.22 116 TYR A C 1
ATOM 938 O O . TYR A 1 116 ? -23.659 1.044 25.109 1.00 55.22 116 TYR A O 1
ATOM 946 N N . ALA A 1 117 ? -22.013 1.043 26.653 1.00 67.44 117 ALA A N 1
ATOM 947 C CA . ALA A 1 117 ? -22.534 0.038 27.592 1.00 67.44 117 ALA A CA 1
ATOM 948 C C . ALA A 1 117 ? -22.370 -1.460 27.240 1.00 67.44 117 ALA A C 1
ATOM 950 O O . ALA A 1 117 ? -22.941 -2.294 27.940 1.00 67.44 117 ALA A O 1
ATOM 951 N N . GLY A 1 118 ? -21.598 -1.841 26.212 1.00 67.31 118 GLY A N 1
ATOM 952 C CA . GLY A 1 118 ? -21.210 -3.250 25.991 1.00 67.31 118 GLY A CA 1
ATOM 953 C C . GLY A 1 118 ? -22.363 -4.205 25.645 1.00 67.31 118 GLY A C 1
ATOM 954 O O . GLY A 1 118 ? -22.172 -5.417 25.596 1.00 67.31 118 GLY A O 1
ATOM 955 N N . LYS A 1 119 ? -23.563 -3.673 25.389 1.00 68.06 119 LYS A N 1
ATOM 956 C CA . LYS A 1 119 ? -24.732 -4.443 24.955 1.00 68.06 119 LYS A CA 1
ATOM 957 C C . LYS A 1 119 ? -24.731 -4.592 23.435 1.00 68.06 119 LYS A C 1
ATOM 959 O O . LYS A 1 119 ? -24.457 -3.637 22.706 1.00 68.06 119 LYS A O 1
ATOM 964 N N . GLN A 1 120 ? -25.082 -5.784 22.958 1.00 57.69 120 GLN A N 1
ATOM 965 C CA . GLN A 1 120 ? -25.293 -6.058 21.538 1.00 57.69 120 GLN A CA 1
ATOM 966 C C . GLN A 1 120 ? -26.510 -5.263 21.041 1.00 57.69 120 GLN A C 1
ATOM 968 O O . GLN A 1 120 ? -27.643 -5.547 21.423 1.00 57.69 120 GLN A O 1
ATOM 973 N N . ILE A 1 121 ? -26.286 -4.265 20.185 1.00 61.69 121 ILE A N 1
ATOM 974 C CA . ILE A 1 121 ? -27.369 -3.505 19.553 1.00 61.69 121 ILE A CA 1
ATOM 975 C C . ILE A 1 121 ? -27.731 -4.208 18.246 1.00 61.69 121 ILE A C 1
ATOM 977 O O . ILE A 1 121 ? -26.891 -4.380 17.362 1.00 61.69 121 ILE A O 1
ATOM 981 N N . ARG A 1 122 ? -28.993 -4.622 18.109 1.00 65.81 122 ARG A N 1
ATOM 982 C CA . ARG A 1 122 ? -29.539 -5.065 16.824 1.00 65.81 122 ARG A CA 1
ATOM 983 C C . ARG A 1 122 ? -29.642 -3.837 15.921 1.00 65.81 122 ARG A C 1
ATOM 985 O O . ARG A 1 122 ? -30.503 -2.993 16.143 1.00 65.81 122 ARG A O 1
ATOM 992 N N . LEU A 1 123 ? -28.749 -3.716 14.937 1.00 66.69 123 LEU A N 1
ATOM 993 C CA . LEU A 1 123 ? -28.819 -2.663 13.921 1.00 66.69 123 LEU A CA 1
ATOM 994 C C . LEU A 1 123 ? -30.099 -2.861 13.101 1.00 66.69 123 LEU A C 1
ATOM 996 O O . LEU A 1 123 ? -30.133 -3.661 12.167 1.00 66.69 123 LEU A O 1
ATOM 1000 N N . LYS A 1 124 ? -31.168 -2.162 13.480 1.00 64.25 124 LYS A N 1
ATOM 1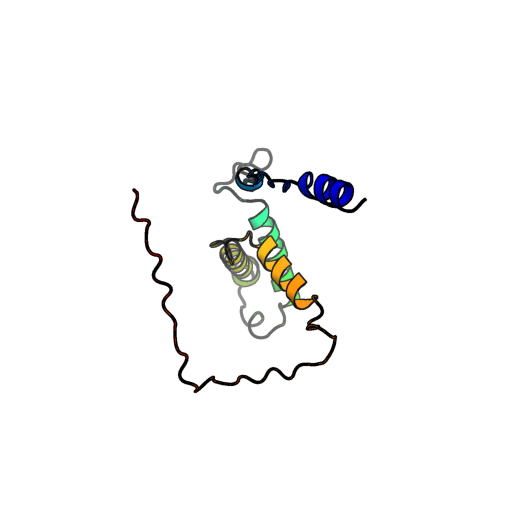001 C CA . LYS A 1 124 ? -32.414 -2.105 12.720 1.00 64.25 124 LYS A CA 1
ATOM 1002 C C . LYS A 1 124 ? -32.334 -0.870 11.826 1.00 64.25 124 LYS A C 1
ATOM 1004 O O . LYS A 1 124 ? -32.188 0.243 12.325 1.00 64.25 124 LYS A O 1
ATOM 1009 N N . LYS A 1 125 ? -32.364 -1.063 10.505 1.00 56.38 125 LYS A N 1
ATOM 1010 C CA . LYS A 1 125 ? -32.577 0.041 9.561 1.00 56.38 125 LYS A CA 1
ATOM 1011 C C . LYS A 1 125 ? -34.042 0.456 9.684 1.00 56.38 125 LYS A C 1
ATOM 1013 O O . LYS A 1 125 ? -34.908 -0.153 9.070 1.00 56.38 125 LYS A O 1
ATOM 1018 N N . GLU A 1 126 ? -34.307 1.429 10.544 1.00 63.59 126 GLU A N 1
ATOM 1019 C CA . GLU A 1 126 ? -35.587 2.131 10.605 1.00 63.59 126 GLU A CA 1
ATOM 1020 C C . GLU A 1 126 ? -35.545 3.238 9.546 1.00 63.59 126 GLU A C 1
ATOM 1022 O O . GLU A 1 126 ? -34.710 4.144 9.615 1.00 63.59 126 GLU A O 1
ATOM 1027 N N . THR A 1 127 ? -36.398 3.145 8.528 1.00 60.44 127 THR A N 1
ATOM 1028 C CA . THR A 1 127 ? -36.628 4.260 7.608 1.00 60.44 127 THR A CA 1
ATOM 1029 C C . THR A 1 127 ? -37.533 5.243 8.340 1.00 60.44 127 THR A C 1
ATOM 1031 O O . THR A 1 127 ? -38.719 4.973 8.508 1.00 60.44 127 THR A O 1
ATOM 1034 N N . MET A 1 128 ? -36.966 6.348 8.828 1.00 56.81 128 MET A N 1
ATOM 1035 C CA . MET A 1 128 ? -37.719 7.408 9.505 1.00 56.81 128 MET A CA 1
ATOM 1036 C C . MET A 1 128 ? -38.739 7.997 8.518 1.00 56.81 128 MET A C 1
ATOM 1038 O O . MET A 1 128 ? -38.355 8.690 7.580 1.00 56.81 128 MET A O 1
ATOM 1042 N N . ASN A 1 129 ? -40.022 7.675 8.705 1.00 60.91 129 ASN A N 1
ATOM 1043 C CA . ASN A 1 129 ? -41.149 8.170 7.902 1.00 60.91 129 ASN A CA 1
ATOM 1044 C C . ASN A 1 129 ? -41.926 9.286 8.630 1.00 60.91 129 ASN A C 1
ATOM 1046 O O . ASN A 1 129 ? -43.074 9.575 8.306 1.00 6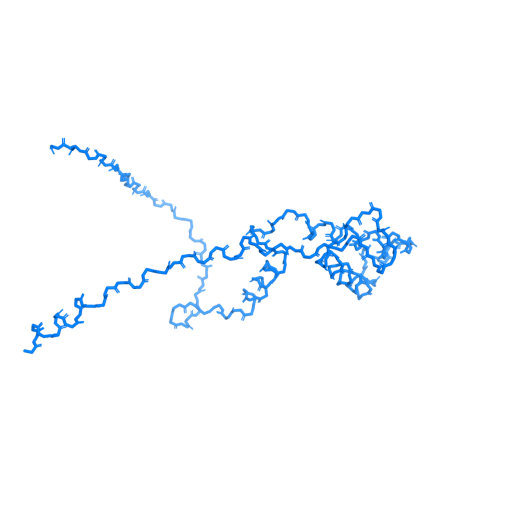0.91 129 ASN A O 1
ATOM 1050 N N . GLU A 1 130 ? -41.324 9.876 9.663 1.00 67.75 130 GLU A N 1
ATOM 1051 C CA . GLU A 1 130 ? -41.873 11.045 10.343 1.00 67.75 130 GLU A CA 1
ATOM 1052 C C . GLU A 1 130 ? -41.487 12.313 9.578 1.00 67.75 130 GLU A C 1
ATOM 1054 O O . GLU A 1 130 ? -40.387 12.418 9.027 1.00 67.75 130 GLU A O 1
ATOM 1059 N N . SER A 1 131 ? -42.392 13.291 9.537 1.00 61.81 131 SER A N 1
ATOM 1060 C CA . SER A 1 131 ? -42.118 14.609 8.972 1.00 61.81 131 SER A CA 1
ATOM 1061 C C . SER A 1 131 ? -41.035 15.298 9.803 1.00 61.81 131 SER A C 1
ATOM 1063 O O . SER A 1 131 ? -41.309 15.853 10.866 1.00 61.81 131 SER A O 1
ATOM 1065 N N . ILE A 1 132 ? -39.788 15.241 9.339 1.00 64.06 132 ILE A N 1
ATOM 1066 C CA . ILE A 1 132 ? -38.676 15.947 9.970 1.00 64.06 132 ILE A CA 1
ATOM 1067 C C . ILE A 1 132 ? -38.918 17.446 9.768 1.00 64.06 132 ILE A C 1
ATOM 1069 O O . ILE A 1 132 ? -38.791 17.955 8.653 1.00 64.06 132 ILE A O 1
ATOM 1073 N N . THR A 1 133 ? -39.254 18.167 10.838 1.00 69.69 133 THR A N 1
ATOM 1074 C CA . THR A 1 133 ? -39.261 19.634 10.815 1.00 69.69 133 THR A CA 1
ATOM 1075 C C . THR A 1 133 ? -37.813 20.107 10.752 1.00 69.69 133 THR A C 1
ATOM 1077 O O . THR A 1 133 ? -37.107 20.166 11.758 1.00 69.69 133 THR A O 1
ATOM 1080 N N . ILE A 1 134 ? -37.348 20.412 9.543 1.00 66.88 134 ILE A N 1
ATOM 1081 C CA . ILE A 1 134 ? -36.041 21.027 9.321 1.00 66.88 134 ILE A CA 1
ATOM 1082 C C . ILE A 1 134 ? -36.149 22.485 9.766 1.00 66.88 134 ILE A C 1
ATOM 1084 O O . ILE A 1 134 ? -36.736 23.313 9.072 1.00 66.88 134 ILE A O 1
ATOM 1088 N N . VAL A 1 135 ? -35.577 22.808 10.925 1.00 71.38 135 VAL A N 1
ATOM 1089 C CA . VAL A 1 135 ? -35.413 24.203 11.339 1.00 71.38 135 VAL A CA 1
ATOM 1090 C C . VAL A 1 135 ? -34.180 24.746 10.627 1.00 71.38 135 VAL A C 1
ATOM 1092 O O . VAL A 1 135 ? -33.048 24.370 10.933 1.00 71.38 135 VAL A O 1
ATOM 1095 N N . ARG A 1 136 ? -34.403 25.605 9.630 1.00 60.50 136 ARG A N 1
ATOM 1096 C CA . ARG A 1 136 ? -33.339 26.385 8.995 1.00 60.50 136 ARG A CA 1
ATOM 1097 C C . ARG A 1 136 ? -32.822 27.377 10.038 1.00 60.50 136 ARG A C 1
ATOM 1099 O O . ARG A 1 136 ? -33.549 28.287 10.413 1.00 60.50 136 ARG A O 1
ATOM 1106 N N . SER A 1 137 ? -31.583 27.216 10.502 1.00 63.16 137 SER A N 1
ATOM 1107 C CA . SER A 1 137 ? -30.897 28.300 11.206 1.00 63.16 137 SER A CA 1
ATOM 1108 C C . SER A 1 137 ? -30.491 29.336 10.163 1.00 63.16 137 SER A C 1
ATOM 1110 O O . SER A 1 137 ? -29.502 29.154 9.450 1.00 63.16 137 SER A O 1
ATOM 1112 N N . GLU A 1 138 ? -31.289 30.384 10.008 1.00 65.12 138 GLU A N 1
ATOM 1113 C CA . GLU A 1 138 ? -30.829 31.587 9.327 1.00 65.12 138 GLU A CA 1
ATOM 1114 C C . GLU A 1 138 ? -29.782 32.250 10.221 1.00 65.12 138 GLU A C 1
ATOM 1116 O O . GLU A 1 138 ? -30.044 32.643 11.357 1.00 65.12 138 GLU A O 1
ATOM 1121 N N . GLN A 1 139 ? -28.543 32.262 9.747 1.00 61.38 139 GLN A N 1
ATOM 1122 C CA . GLN A 1 139 ? -27.481 32.992 10.408 1.00 61.38 139 GLN A CA 1
ATOM 1123 C C . GLN A 1 139 ? -27.737 34.464 10.082 1.00 61.38 139 GLN A C 1
ATOM 1125 O O . GLN A 1 139 ? -27.532 34.888 8.948 1.00 61.38 139 GLN A O 1
ATOM 1130 N N . LEU A 1 140 ? -28.299 35.205 11.040 1.00 57.66 140 LEU A N 1
ATOM 1131 C CA . LEU A 1 140 ? -28.426 36.655 10.943 1.00 57.66 140 LEU A CA 1
ATOM 1132 C C . LEU A 1 140 ? -27.008 37.228 10.967 1.00 57.66 140 LEU A C 1
ATOM 1134 O O . LEU A 1 140 ? -26.401 37.351 12.033 1.00 57.66 140 LEU A O 1
ATOM 1138 N N . ASP A 1 141 ? -26.464 37.505 9.784 1.00 51.78 141 ASP A N 1
ATOM 1139 C CA . ASP A 1 141 ? -25.251 38.300 9.656 1.00 51.78 141 ASP A CA 1
ATOM 1140 C C . ASP A 1 141 ? -25.510 39.659 10.311 1.00 51.78 141 ASP A C 1
ATOM 1142 O O . ASP A 1 141 ? -26.520 40.320 10.061 1.00 51.78 141 ASP A O 1
ATOM 1146 N N . GLY A 1 142 ? -24.624 39.993 11.248 1.00 53.72 142 GLY A N 1
ATOM 1147 C CA . GLY A 1 142 ? -24.807 41.049 12.229 1.00 53.72 142 GLY A CA 1
ATOM 1148 C C . GLY A 1 142 ? -25.203 42.392 11.627 1.00 53.72 142 GLY A C 1
ATOM 1149 O O . GLY A 1 142 ? -24.560 42.905 10.714 1.00 53.72 142 GLY A O 1
ATOM 1150 N N . ILE A 1 143 ? -26.230 42.988 12.224 1.00 51.41 143 ILE A N 1
ATOM 1151 C CA . ILE A 1 143 ? -26.448 44.429 12.178 1.00 51.41 143 ILE A CA 1
ATOM 1152 C C . ILE A 1 143 ? -25.372 45.039 13.078 1.00 51.41 143 ILE A C 1
ATOM 11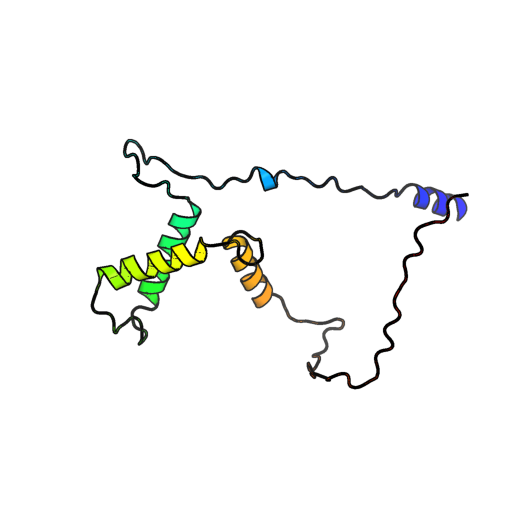54 O O . ILE A 1 143 ? -25.353 44.805 14.286 1.00 51.41 143 ILE A O 1
ATOM 1158 N N . SER A 1 144 ? -24.427 45.736 12.455 1.00 51.72 144 SER A N 1
ATOM 1159 C CA . SER A 1 144 ? -23.460 46.602 13.121 1.00 51.72 144 SER A CA 1
ATOM 1160 C C . SER A 1 144 ? -24.135 47.928 13.475 1.00 51.72 144 SER A C 1
ATOM 1162 O O . SER A 1 144 ? -24.484 48.672 12.556 1.00 51.72 144 SER A O 1
ATOM 1164 N N . ASP A 1 145 ? -24.287 48.202 14.771 1.00 48.81 145 ASP A N 1
ATOM 1165 C CA . ASP A 1 145 ? -24.377 49.568 15.309 1.00 48.81 145 ASP A CA 1
ATOM 1166 C C . ASP A 1 145 ? -22.964 50.103 15.598 1.00 48.81 145 ASP A C 1
ATOM 1168 O O . ASP A 1 145 ? -22.125 49.314 16.106 1.00 48.81 145 ASP A O 1
#

InterPro domains:
  IPR025608 TcpE family [PF12648] (20-119)

Radius of gyration: 27.3 Å; chains: 1; bounding box: 67×71×70 Å

Foldseek 3Di:
DVVVVVVVVVPCPDPPPDPDPVVVVPDFDWDQDDPPDGDPDIDTPLLVVLLVVQLVVLVVCCPPVVNVVDPDPCCSRPVRSVVRSVVLPPDDDVVHRSVVVVVVVVCVVPPPPADPPRDDDDPDPDPPPDDPPDDDPDPPPDDDD

Sequence (145 aa):
MIVLFLFLRKGREDMKKIRSYTSIWSVEKVIYAINDLQLPFPITFTQMTWFIVSLFVVILFGSLPPLSLIDGALLKYLGIPIVLTGFMCQKTFDGKKPYGFLKSIITYALRPKVTYAGKQIRLKKETMNESITIVRSEQLDGISD

Organism: Staphylococcus aureus (strain Mu50 / ATCC 700699) (NCBI:txid158878)